Protein AF-A0A1E7GTB7-F1 (afdb_monomer)

Secondary structure (DSSP, 8-state):
------EEE--HHHHHHHHTT--HHHHHHHHHHHTTSSEEE--HHHHHHHHHHHHHHHHHHTTS--SS-HHHHHHT-HHHHTT--HHHHHHHHHHHSS---HHHHHHT--HHHHHHHHHHHHTT-S----S-GGGGGG------

pLDDT: mean 70.59, std 15.0, range [30.06, 92.88]

Structure (mmCIF, N/CA/C/O backbone):
data_AF-A0A1E7GTB7-F1
#
_entry.id   AF-A0A1E7GTB7-F1
#
loop_
_atom_site.group_PDB
_atom_site.id
_atom_site.type_symbol
_atom_site.label_atom_id
_atom_site.label_alt_id
_atom_site.label_comp_id
_atom_site.label_asym_id
_atom_site.label_entity_id
_atom_site.label_seq_id
_atom_site.pdbx_PDB_ins_code
_atom_site.Cartn_x
_atom_site.Cartn_y
_atom_site.Cartn_z
_atom_site.occupancy
_atom_site.B_iso_or_equiv
_atom_site.auth_seq_id
_atom_site.auth_comp_id
_atom_site.auth_asym_id
_atom_site.auth_atom_id
_atom_site.pdbx_PDB_model_num
ATOM 1 N N . MET A 1 1 ? -14.339 3.095 31.892 1.00 32.44 1 MET A N 1
ATOM 2 C CA . MET A 1 1 ? -14.920 4.023 30.900 1.00 32.44 1 MET A CA 1
ATOM 3 C C . MET A 1 1 ? -13.973 4.041 29.710 1.00 32.44 1 MET A C 1
ATOM 5 O O . MET A 1 1 ? -12.864 4.534 29.857 1.00 32.44 1 MET A O 1
ATOM 9 N N . VAL A 1 2 ? -14.324 3.374 28.610 1.00 37.78 2 VAL A N 1
ATOM 10 C CA . VAL A 1 2 ? -13.496 3.347 27.393 1.00 37.78 2 VAL A CA 1
ATOM 11 C C . VAL A 1 2 ? -13.868 4.589 26.589 1.00 37.78 2 VAL A C 1
ATOM 13 O O . VAL A 1 2 ? -15.037 4.755 26.254 1.00 37.78 2 VAL A O 1
ATOM 16 N N . ASP A 1 3 ? -12.910 5.485 26.358 1.00 46.16 3 ASP A N 1
ATOM 17 C CA . ASP A 1 3 ? -13.083 6.634 25.462 1.00 46.16 3 ASP A CA 1
ATOM 18 C C . ASP A 1 3 ? -13.492 6.101 24.074 1.00 46.16 3 ASP A C 1
ATOM 20 O O . ASP A 1 3 ? -12.777 5.238 23.541 1.00 46.16 3 ASP A O 1
ATOM 24 N N . PRO A 1 4 ? -14.646 6.507 23.504 1.00 48.66 4 PRO A N 1
ATOM 25 C CA . PRO A 1 4 ? -15.052 6.068 22.181 1.00 48.66 4 PRO A CA 1
ATOM 26 C C . PRO A 1 4 ? -14.115 6.725 21.173 1.00 48.66 4 PRO A C 1
ATOM 28 O O . PRO A 1 4 ? -14.371 7.802 20.637 1.00 48.66 4 PRO A O 1
ATOM 31 N N . THR A 1 5 ? -12.993 6.059 20.920 1.00 59.66 5 THR A N 1
ATOM 32 C CA . THR A 1 5 ? -12.039 6.433 19.887 1.00 59.66 5 THR A CA 1
ATOM 33 C C . THR A 1 5 ? -12.806 6.520 18.573 1.00 59.66 5 THR A C 1
ATOM 35 O O . THR A 1 5 ? -13.275 5.522 18.031 1.00 59.66 5 THR A O 1
ATOM 38 N N . CYS A 1 6 ? -13.001 7.752 18.104 1.00 60.22 6 CYS A N 1
ATOM 39 C CA . CYS A 1 6 ? -13.799 8.057 16.926 1.00 60.22 6 CYS A CA 1
ATOM 40 C C . CYS A 1 6 ? -13.314 7.218 15.732 1.00 60.22 6 CYS A C 1
ATOM 42 O O . CYS A 1 6 ? -12.115 7.173 15.441 1.00 60.22 6 CYS A O 1
ATOM 44 N N . LEU A 1 7 ? -14.248 6.531 15.075 1.00 58.78 7 LEU A N 1
ATOM 45 C CA . LEU A 1 7 ? -13.991 5.669 13.927 1.00 58.78 7 LEU A CA 1
ATOM 46 C C . LEU A 1 7 ? -14.056 6.501 12.642 1.00 58.78 7 LEU A C 1
ATOM 48 O O . LEU A 1 7 ? -15.064 7.155 12.382 1.00 58.78 7 LEU A O 1
ATOM 52 N N . CYS A 1 8 ? -13.009 6.462 11.822 1.00 61.12 8 CYS A N 1
ATOM 53 C CA . CYS A 1 8 ? -12.973 7.155 10.535 1.00 61.12 8 CYS A CA 1
ATOM 54 C C . CYS A 1 8 ? -12.678 6.170 9.411 1.00 61.12 8 CYS A C 1
ATOM 56 O O . CYS A 1 8 ? -11.684 5.446 9.456 1.00 61.12 8 CYS A O 1
ATOM 58 N N . VAL A 1 9 ? -13.519 6.181 8.382 1.00 61.34 9 VAL A N 1
ATOM 59 C CA . VAL A 1 9 ? -13.266 5.463 7.134 1.00 61.34 9 VAL A CA 1
ATOM 60 C C . VAL A 1 9 ? -12.499 6.393 6.202 1.00 61.34 9 VAL A C 1
ATOM 62 O O . VAL A 1 9 ? -12.940 7.513 5.949 1.00 61.34 9 VAL A O 1
ATOM 65 N N . ILE A 1 10 ? -11.341 5.955 5.716 1.00 69.62 10 ILE A N 1
ATOM 66 C CA . ILE A 1 10 ? -10.405 6.821 4.990 1.00 69.62 10 ILE A CA 1
ATOM 67 C C . ILE A 1 10 ? -10.288 6.360 3.536 1.00 69.62 10 ILE A C 1
ATOM 69 O O . ILE A 1 10 ? -10.037 5.186 3.276 1.00 69.62 10 ILE A O 1
ATOM 73 N N . ASP A 1 11 ? -10.450 7.297 2.600 1.00 74.06 11 ASP A N 1
ATOM 74 C CA . ASP A 1 11 ? -10.320 7.076 1.155 1.00 74.06 11 ASP A CA 1
ATOM 75 C C . ASP A 1 11 ? -8.851 6.979 0.685 1.00 74.06 11 ASP A C 1
ATOM 77 O O . ASP A 1 11 ? -7.926 7.515 1.304 1.00 74.06 11 ASP A O 1
ATOM 81 N N . THR A 1 12 ? -8.637 6.354 -0.475 1.00 72.81 12 THR A N 1
ATOM 82 C CA . THR A 1 12 ? -7.333 6.225 -1.138 1.00 72.81 12 THR A CA 1
ATOM 83 C C . THR A 1 12 ? -6.667 7.571 -1.400 1.00 72.81 12 THR A C 1
ATOM 85 O O . THR A 1 12 ? -5.452 7.681 -1.240 1.00 72.81 12 THR A O 1
ATOM 88 N N . ASN A 1 13 ? -7.410 8.601 -1.814 1.00 76.00 13 ASN A N 1
ATOM 89 C CA . ASN A 1 13 ? -6.781 9.874 -2.178 1.00 76.00 13 ASN A CA 1
ATOM 90 C C . ASN A 1 13 ? -6.207 10.596 -0.953 1.00 76.00 13 ASN A C 1
ATOM 92 O O . ASN A 1 13 ? -5.162 11.233 -1.055 1.00 76.00 13 ASN A O 1
ATOM 96 N N . VAL A 1 14 ? -6.824 10.426 0.221 1.00 78.25 14 VAL A N 1
ATOM 97 C CA . VAL A 1 14 ? -6.291 10.949 1.488 1.00 78.25 14 VAL A CA 1
ATOM 98 C C . VAL A 1 14 ? -4.940 10.305 1.808 1.00 78.25 14 VAL A C 1
ATOM 100 O O . VAL A 1 14 ? -4.003 11.004 2.191 1.00 78.25 14 VAL A O 1
ATOM 103 N N . LEU A 1 15 ? -4.810 8.992 1.588 1.00 77.31 15 LEU A N 1
ATOM 104 C CA . LEU A 1 15 ? -3.547 8.269 1.762 1.00 77.31 15 LEU A CA 1
ATOM 105 C C . LEU A 1 15 ? -2.468 8.753 0.791 1.00 77.31 15 LEU A C 1
ATOM 107 O O . LEU A 1 15 ? -1.349 9.034 1.214 1.00 77.31 15 LEU A O 1
ATOM 111 N N . LEU A 1 16 ? -2.813 8.917 -0.489 1.00 79.44 16 LEU A N 1
ATOM 112 C CA . LEU A 1 16 ? -1.880 9.410 -1.506 1.00 79.44 16 LEU A CA 1
ATOM 113 C C . LEU A 1 16 ? -1.391 10.827 -1.199 1.00 79.44 16 LEU A C 1
ATOM 115 O O . LEU A 1 16 ? -0.193 11.084 -1.270 1.00 79.44 16 LEU A O 1
ATOM 119 N N . TYR A 1 17 ? -2.290 11.733 -0.810 1.00 80.62 17 TYR A N 1
ATOM 120 C CA . TYR A 1 17 ? -1.908 13.103 -0.470 1.00 80.62 17 TYR A CA 1
ATOM 121 C C . TYR A 1 17 ? -1.056 13.188 0.793 1.00 80.62 17 TYR A C 1
ATOM 123 O O . TYR A 1 17 ? -0.164 14.034 0.863 1.00 80.62 17 TYR A O 1
ATOM 131 N N . ALA A 1 18 ? -1.306 12.331 1.785 1.00 82.81 18 ALA A N 1
ATOM 132 C CA . ALA A 1 18 ? -0.461 12.270 2.969 1.00 82.81 18 ALA A CA 1
ATOM 133 C C . ALA A 1 18 ? 0.952 11.770 2.627 1.00 82.81 18 ALA A C 1
ATOM 135 O O . ALA A 1 18 ? 1.932 12.396 3.038 1.00 82.81 18 ALA A O 1
ATOM 136 N N . GLU A 1 19 ? 1.042 10.693 1.843 1.00 77.12 19 GLU A N 1
ATOM 137 C CA . GLU A 1 19 ? 2.299 10.065 1.420 1.00 77.12 19 GLU A CA 1
ATOM 138 C C . GLU A 1 19 ? 3.145 10.987 0.530 1.00 77.12 19 GLU A C 1
ATOM 140 O O . GLU A 1 19 ? 4.359 11.067 0.689 1.00 77.12 19 GLU A O 1
ATOM 145 N N . GLN A 1 20 ? 2.509 11.728 -0.381 1.00 81.75 20 GLN A N 1
ATOM 146 C CA . GLN A 1 20 ? 3.183 12.671 -1.284 1.00 81.75 20 GLN A CA 1
ATOM 147 C C . GLN A 1 20 ? 3.491 14.026 -0.626 1.00 81.75 20 GLN A C 1
ATOM 149 O O . GLN A 1 20 ? 4.076 14.898 -1.262 1.00 81.75 20 GLN A O 1
ATOM 154 N N . GLY A 1 21 ? 3.064 14.241 0.622 1.00 83.69 21 GLY A N 1
ATOM 155 C CA . GLY A 1 21 ? 3.228 15.523 1.309 1.00 83.69 21 GLY A CA 1
ATOM 156 C C . GLY A 1 21 ? 2.362 16.661 0.760 1.00 83.69 21 GLY A C 1
ATOM 157 O O . GLY A 1 21 ? 2.594 17.816 1.098 1.00 83.69 21 GLY A O 1
ATOM 158 N N . LEU A 1 22 ? 1.343 16.349 -0.043 1.00 84.81 22 LEU A N 1
ATOM 159 C CA . LEU A 1 22 ? 0.470 17.336 -0.688 1.00 84.81 22 LEU A CA 1
ATOM 160 C C . LEU A 1 22 ? -0.650 17.855 0.226 1.00 84.81 22 LEU A C 1
ATOM 162 O O . LEU A 1 22 ? -1.306 18.838 -0.105 1.00 84.81 22 LEU A O 1
ATOM 166 N N . SER A 1 23 ? -0.894 17.215 1.377 1.00 88.31 23 SER A N 1
ATOM 167 C CA . SER A 1 23 ? -1.894 17.678 2.347 1.00 88.31 23 SER A CA 1
ATOM 168 C C . SER A 1 23 ? -1.435 17.520 3.794 1.00 88.31 23 SER A C 1
ATOM 170 O O . SER A 1 23 ? -1.405 16.419 4.352 1.00 88.31 23 SER A O 1
ATOM 172 N N . ALA A 1 24 ? -1.173 18.653 4.451 1.00 87.31 24 ALA A N 1
ATOM 173 C CA . ALA A 1 24 ? -0.846 18.701 5.876 1.00 87.31 24 ALA A CA 1
ATOM 174 C C . ALA A 1 24 ? -1.985 18.158 6.762 1.00 87.31 24 ALA A C 1
ATOM 176 O O . ALA A 1 24 ? -1.730 17.554 7.808 1.00 87.31 24 ALA A O 1
ATOM 177 N N . GLN A 1 25 ? -3.244 18.331 6.336 1.00 84.50 25 GLN A N 1
ATOM 178 C CA . GLN A 1 25 ? -4.413 17.792 7.036 1.00 84.50 25 GLN A CA 1
ATOM 179 C C . GLN A 1 25 ? -4.457 16.261 6.954 1.00 84.50 25 GLN A C 1
ATOM 181 O O . GLN A 1 25 ? -4.639 15.607 7.982 1.00 84.50 25 GLN A O 1
ATOM 186 N N . ALA A 1 26 ? -4.210 15.685 5.772 1.00 83.38 26 ALA A N 1
ATOM 187 C CA . ALA A 1 26 ? -4.158 14.235 5.587 1.00 83.38 26 ALA A CA 1
ATOM 188 C C . ALA A 1 26 ? -3.018 13.603 6.404 1.00 83.38 26 ALA A C 1
ATOM 190 O O . ALA A 1 26 ? -3.220 12.616 7.110 1.00 83.38 26 ALA A O 1
ATOM 191 N N . GLN A 1 27 ? -1.840 14.233 6.421 1.00 86.31 27 GLN A N 1
ATOM 192 C CA . GLN A 1 27 ? -0.731 13.795 7.272 1.00 86.31 27 GLN A CA 1
ATOM 193 C C . GLN A 1 27 ? -1.067 13.878 8.767 1.00 86.31 27 GLN A C 1
ATOM 195 O O . GLN A 1 27 ? -0.703 12.995 9.546 1.00 86.31 27 GLN A O 1
ATOM 200 N N . ARG A 1 28 ? -1.769 14.936 9.198 1.00 86.88 28 ARG A N 1
ATOM 201 C CA . ARG A 1 28 ? -2.214 15.083 10.591 1.00 86.88 28 ARG A CA 1
ATOM 202 C C . ARG A 1 28 ? -3.227 14.006 10.973 1.00 86.88 28 ARG A C 1
ATOM 204 O O . ARG A 1 28 ? -3.149 13.507 12.093 1.00 86.88 28 ARG A O 1
ATOM 211 N N . LEU A 1 29 ? -4.135 13.639 10.069 1.00 80.81 29 LEU A N 1
ATOM 212 C CA . LEU A 1 29 ? -5.078 12.538 10.267 1.00 80.81 29 LEU A CA 1
ATOM 213 C C . LEU A 1 29 ? -4.331 11.216 10.489 1.00 80.81 29 LEU A C 1
ATOM 215 O O . LEU A 1 29 ? -4.547 10.579 11.517 1.00 80.81 29 LEU A O 1
ATOM 219 N N . LEU A 1 30 ? -3.385 10.856 9.613 1.00 79.31 30 LEU A N 1
ATOM 220 C CA . LEU A 1 30 ? -2.618 9.609 9.757 1.00 79.31 30 LEU A CA 1
ATOM 221 C C . LEU A 1 30 ? -1.762 9.571 11.027 1.00 79.31 30 LEU A C 1
ATOM 223 O O . LEU A 1 30 ? -1.703 8.534 11.683 1.00 79.31 30 LEU A O 1
ATOM 227 N N . ARG A 1 31 ? -1.178 10.703 11.444 1.00 84.25 31 ARG A N 1
ATOM 228 C CA . ARG A 1 31 ? -0.480 10.807 12.742 1.00 84.25 31 ARG A CA 1
ATOM 229 C C . ARG A 1 31 ? -1.408 10.576 13.937 1.00 84.25 31 ARG A C 1
ATOM 231 O O . ARG A 1 31 ? -0.994 10.029 14.957 1.00 84.25 31 ARG A O 1
ATOM 238 N N . ARG A 1 32 ? -2.671 11.004 13.852 1.00 78.81 32 ARG A N 1
ATOM 239 C CA . ARG A 1 32 ? -3.665 10.729 14.904 1.00 78.81 32 ARG A CA 1
ATOM 240 C C . ARG A 1 32 ? -4.052 9.253 14.932 1.00 78.81 32 ARG A C 1
ATOM 242 O O . ARG A 1 32 ? -4.183 8.714 16.026 1.00 78.81 32 ARG A O 1
ATOM 249 N N . CYS A 1 33 ? -4.150 8.604 13.769 1.00 74.12 33 CYS A N 1
ATOM 250 C CA . CYS A 1 33 ? -4.331 7.153 13.685 1.00 74.12 33 CYS A CA 1
ATOM 251 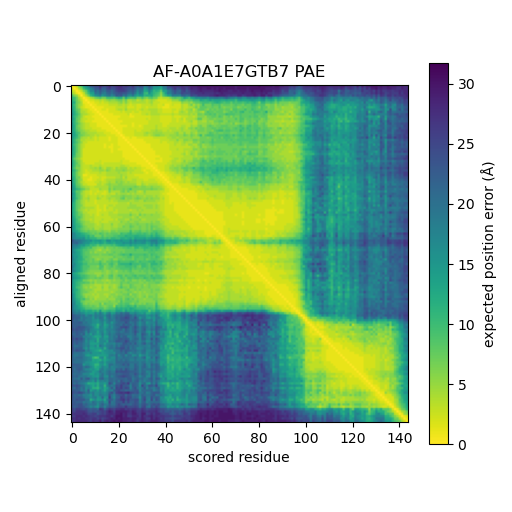C C . CYS A 1 33 ? -3.144 6.405 14.308 1.00 74.12 33 CYS A C 1
ATOM 253 O O . CYS A 1 33 ? -3.332 5.538 15.154 1.00 74.12 33 CYS A O 1
ATOM 255 N N . SER A 1 34 ? -1.910 6.787 13.960 1.00 72.38 34 SER A N 1
ATOM 256 C CA . SER A 1 34 ? -0.694 6.111 14.435 1.00 72.38 34 SER A CA 1
ATOM 257 C C . SER A 1 34 ? -0.445 6.263 15.938 1.00 72.38 34 SER A C 1
ATOM 259 O O . SER A 1 34 ? 0.288 5.474 16.519 1.00 72.38 34 SER A O 1
ATOM 261 N N . THR A 1 35 ? -1.022 7.291 16.566 1.00 76.62 35 THR A N 1
ATOM 262 C CA . THR A 1 35 ? -0.912 7.553 18.012 1.00 76.62 35 THR A CA 1
ATOM 263 C C . THR A 1 35 ? -2.112 7.034 18.808 1.00 76.62 35 THR A C 1
ATOM 265 O O . THR A 1 35 ? -2.217 7.320 19.997 1.00 76.62 35 THR A O 1
ATOM 268 N N . GLY A 1 36 ? -3.038 6.309 18.169 1.00 65.88 36 GLY A N 1
ATOM 269 C CA . GLY A 1 36 ? -4.225 5.746 18.821 1.00 65.88 36 GLY A CA 1
ATOM 270 C C . GLY A 1 36 ? -5.296 6.774 19.203 1.00 65.88 36 GLY A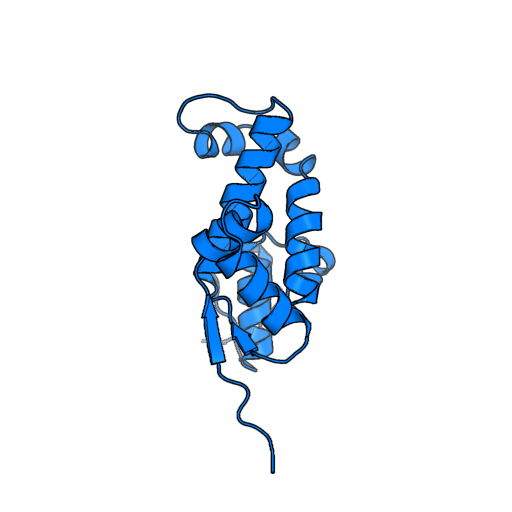 C 1
ATOM 271 O O . GLY A 1 36 ? -6.280 6.420 19.840 1.00 65.88 36 GLY A O 1
ATOM 272 N N . LYS A 1 37 ? -5.150 8.045 18.795 1.00 73.38 37 LYS A N 1
ATOM 273 C CA . LYS A 1 37 ? -6.135 9.116 19.056 1.00 73.38 37 LYS A CA 1
ATOM 274 C C . LYS A 1 37 ? -7.377 9.029 18.164 1.00 73.38 37 LYS A C 1
ATOM 276 O O . LYS A 1 37 ? -8.307 9.817 18.333 1.00 73.38 37 LYS A O 1
ATOM 281 N N . LEU A 1 38 ? -7.348 8.170 17.151 1.00 69.06 38 LEU A N 1
ATOM 282 C CA . LEU A 1 38 ? -8.419 7.939 16.189 1.00 69.06 38 LEU A CA 1
ATOM 283 C C . LEU A 1 38 ? -8.257 6.528 15.616 1.00 69.06 38 LEU A C 1
ATOM 285 O O . LEU A 1 38 ? -7.128 6.107 15.361 1.00 69.06 38 LEU A O 1
ATOM 289 N N . ILE A 1 39 ? -9.357 5.812 15.383 1.00 65.88 39 ILE A N 1
ATOM 290 C CA . ILE A 1 39 ?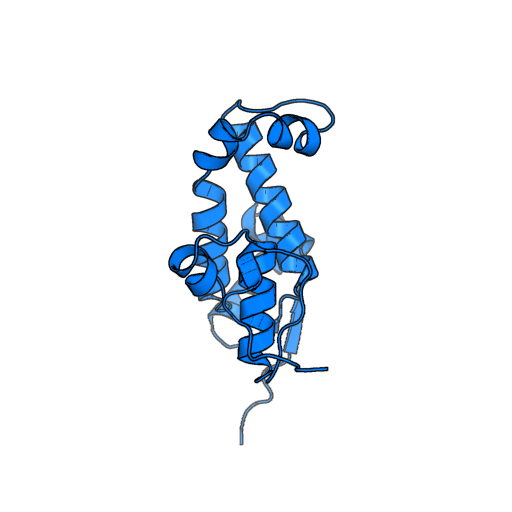 -9.311 4.510 14.706 1.00 65.88 39 ILE A CA 1
ATOM 291 C C . ILE A 1 39 ? -9.581 4.747 13.222 1.00 65.88 39 ILE A C 1
ATOM 293 O O . ILE A 1 39 ? -10.704 5.049 12.820 1.00 65.88 39 ILE A O 1
ATOM 297 N N . GLY A 1 40 ? -8.533 4.638 12.407 1.00 67.38 40 GLY A N 1
ATOM 298 C CA . GLY A 1 40 ? -8.645 4.684 10.952 1.00 67.38 40 GLY A CA 1
ATOM 299 C C . GLY A 1 40 ? -8.955 3.298 10.394 1.00 67.38 40 GLY A C 1
ATOM 300 O O . GLY A 1 40 ? -8.210 2.357 10.653 1.00 67.38 40 GLY A O 1
ATOM 301 N N . ILE A 1 41 ? -10.029 3.176 9.619 1.00 67.69 41 ILE A N 1
ATOM 302 C CA . ILE A 1 41 ? -10.352 1.976 8.847 1.00 67.69 41 ILE A CA 1
ATOM 303 C C . ILE A 1 41 ? -10.181 2.283 7.369 1.00 67.69 41 ILE A C 1
ATOM 305 O O . ILE A 1 41 ? -10.695 3.272 6.845 1.00 67.69 41 ILE A O 1
ATOM 309 N N . PHE A 1 42 ? -9.488 1.383 6.690 1.00 71.56 42 PHE A N 1
ATOM 310 C CA . PHE A 1 42 ? -9.327 1.409 5.248 1.00 71.56 42 PHE A CA 1
ATOM 311 C C . PHE A 1 42 ? -10.163 0.274 4.656 1.00 71.56 42 PHE A C 1
ATOM 313 O O . PHE A 1 42 ? -9.837 -0.898 4.879 1.00 71.56 42 PHE A O 1
ATOM 320 N N . PRO A 1 43 ? -11.251 0.591 3.935 1.00 68.69 43 PRO A N 1
ATOM 321 C CA . PRO A 1 43 ? -12.018 -0.402 3.205 1.00 68.69 43 PRO A CA 1
ATOM 322 C C . PRO A 1 43 ? -11.139 -1.165 2.221 1.00 68.69 43 PRO A C 1
ATOM 324 O O . PRO A 1 43 ? -10.124 -0.665 1.734 1.00 68.69 43 PRO A O 1
ATOM 327 N N . GLN A 1 44 ? -11.575 -2.366 1.861 1.00 67.81 44 GLN A N 1
ATOM 328 C CA . GLN A 1 44 ? -10.816 -3.219 0.957 1.00 67.81 44 GLN A CA 1
ATOM 329 C C . GLN A 1 44 ? -1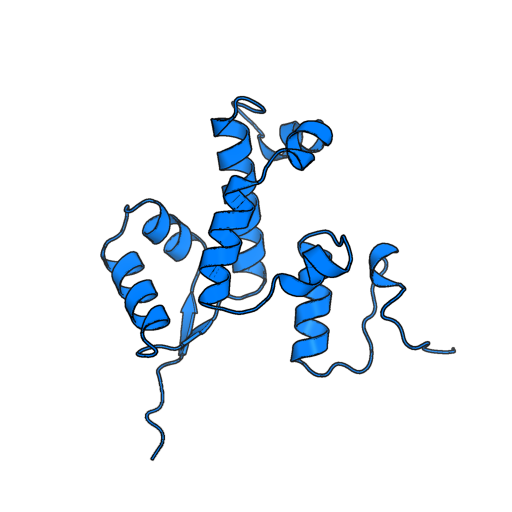0.493 -2.551 -0.386 1.00 67.81 44 GLN A C 1
ATOM 331 O O . GLN A 1 44 ? -9.363 -2.606 -0.873 1.00 67.81 44 GLN A O 1
ATOM 336 N N . SER A 1 45 ? -11.477 -1.859 -0.956 1.00 69.38 45 SER A N 1
ATOM 337 C CA . SER A 1 45 ? -11.329 -1.108 -2.203 1.00 69.38 45 SER A CA 1
ATOM 338 C C . SER A 1 45 ? -10.263 -0.012 -2.106 1.00 69.38 45 SER A C 1
ATOM 340 O O . SER A 1 45 ? -9.567 0.265 -3.084 1.00 69.38 45 SER A O 1
ATOM 342 N N . VAL A 1 46 ? -10.079 0.577 -0.920 1.00 75.19 46 VAL A N 1
ATOM 343 C CA . VAL A 1 46 ? -9.073 1.615 -0.682 1.00 75.19 46 VAL A CA 1
ATOM 344 C C . VAL A 1 46 ? -7.663 1.038 -0.737 1.00 75.19 46 VAL A C 1
ATOM 346 O O . VAL A 1 46 ? -6.794 1.624 -1.390 1.00 75.19 46 VAL A O 1
ATOM 349 N N . TRP A 1 47 ? -7.446 -0.128 -0.123 1.00 75.56 47 TRP A N 1
ATOM 350 C CA . TRP A 1 47 ? -6.169 -0.843 -0.190 1.00 75.56 47 TRP A CA 1
ATOM 351 C C . TRP A 1 47 ? -5.816 -1.275 -1.609 1.00 75.56 47 TRP A C 1
ATOM 353 O O . TRP A 1 47 ? -4.670 -1.106 -2.036 1.00 75.56 47 TRP A O 1
ATOM 363 N N . GLN A 1 48 ? -6.792 -1.800 -2.352 1.00 74.12 48 GLN A N 1
ATOM 364 C CA . GLN A 1 48 ? -6.607 -2.232 -3.738 1.00 74.12 48 GLN A CA 1
ATOM 365 C C . GLN A 1 48 ? -6.193 -1.063 -4.633 1.00 74.12 48 GLN A C 1
ATOM 367 O O . GLN A 1 48 ? -5.170 -1.134 -5.318 1.00 74.12 48 GLN A O 1
ATOM 372 N N . ASN A 1 49 ? -6.935 0.045 -4.563 1.00 78.38 49 ASN A N 1
ATOM 373 C CA . ASN A 1 49 ? -6.652 1.237 -5.354 1.00 78.38 49 ASN A CA 1
ATOM 374 C C . ASN A 1 49 ? -5.302 1.866 -4.999 1.00 78.38 49 ASN A C 1
ATOM 376 O O . ASN A 1 49 ? -4.560 2.270 -5.898 1.00 78.38 49 ASN A O 1
ATOM 380 N N . LEU A 1 50 ? -4.960 1.939 -3.709 1.00 83.31 50 LEU A N 1
ATOM 381 C CA . LEU A 1 50 ? -3.679 2.491 -3.275 1.00 83.31 50 LEU A CA 1
ATOM 382 C C . LEU A 1 50 ? -2.511 1.637 -3.768 1.00 83.31 50 LEU A C 1
ATOM 384 O O . LEU A 1 50 ? -1.585 2.157 -4.390 1.00 83.31 50 LEU A O 1
ATOM 388 N N . THR A 1 51 ? -2.576 0.326 -3.526 1.00 83.69 51 THR A N 1
ATOM 389 C CA . THR A 1 51 ? -1.515 -0.614 -3.910 1.00 83.69 51 THR A CA 1
ATOM 390 C C . THR A 1 51 ? -1.289 -0.588 -5.416 1.00 83.69 51 THR A C 1
ATOM 392 O O . THR A 1 51 ? -0.150 -0.494 -5.868 1.00 83.69 51 THR A O 1
ATOM 395 N N . HIS A 1 52 ? -2.370 -0.604 -6.201 1.00 84.38 52 HIS A N 1
ATOM 396 C CA . HIS A 1 52 ? -2.285 -0.549 -7.656 1.00 84.38 52 HIS A CA 1
ATOM 397 C C . HIS A 1 52 ? -1.625 0.750 -8.141 1.00 84.38 52 HIS A C 1
ATOM 399 O O . HIS A 1 52 ? -0.704 0.708 -8.956 1.00 84.38 52 HIS A O 1
ATOM 405 N N . LYS A 1 53 ? -2.023 1.909 -7.598 1.00 86.38 53 LYS A N 1
ATOM 406 C CA . LYS A 1 53 ? -1.432 3.207 -7.967 1.00 86.38 53 LYS A CA 1
ATOM 407 C C . LYS A 1 53 ? 0.051 3.302 -7.595 1.00 86.38 53 LYS A C 1
ATOM 409 O O . LYS A 1 53 ? 0.835 3.799 -8.401 1.00 86.38 53 LYS A O 1
ATOM 414 N N . LEU A 1 54 ? 0.448 2.807 -6.421 1.00 87.25 54 LEU A N 1
ATOM 415 C CA . LEU A 1 54 ? 1.854 2.805 -6.000 1.00 87.25 54 LEU A CA 1
ATOM 416 C C . LEU A 1 54 ? 2.711 1.853 -6.847 1.00 87.25 54 LEU A C 1
ATOM 418 O O . LEU A 1 54 ? 3.822 2.217 -7.219 1.00 87.25 54 LEU A O 1
ATOM 422 N N . MET A 1 55 ? 2.184 0.682 -7.217 1.00 88.50 55 MET A N 1
ATOM 423 C CA . MET A 1 55 ? 2.854 -0.253 -8.129 1.00 88.50 55 MET A CA 1
ATOM 424 C C . MET A 1 55 ? 3.123 0.389 -9.496 1.00 88.50 55 MET A C 1
ATOM 426 O O . MET A 1 55 ? 4.233 0.292 -10.020 1.00 88.50 55 MET A O 1
ATOM 430 N N . LEU A 1 56 ? 2.126 1.070 -10.072 1.00 90.06 56 LEU A N 1
ATOM 431 C CA . LEU A 1 56 ? 2.299 1.780 -11.342 1.00 90.06 56 LEU A CA 1
ATOM 432 C C . LEU A 1 56 ? 3.306 2.925 -11.213 1.00 90.06 56 LEU A C 1
ATOM 434 O O . LEU A 1 56 ? 4.145 3.091 -12.094 1.00 90.06 56 LEU A O 1
ATOM 438 N N . ALA A 1 57 ? 3.252 3.683 -10.115 1.00 89.44 57 ALA A N 1
ATOM 439 C CA . ALA A 1 57 ? 4.196 4.765 -9.857 1.00 89.44 57 ALA A CA 1
ATOM 440 C C . ALA A 1 57 ? 5.641 4.251 -9.764 1.00 89.44 57 ALA A C 1
ATOM 442 O O . ALA A 1 57 ? 6.531 4.828 -10.385 1.00 89.44 57 ALA A O 1
ATOM 443 N N . GLU A 1 58 ? 5.877 3.138 -9.063 1.00 91.94 58 GLU A N 1
ATOM 444 C CA . GLU A 1 58 ? 7.201 2.511 -9.002 1.00 91.94 58 GLU A CA 1
ATOM 445 C C . GLU A 1 58 ? 7.662 2.026 -10.381 1.00 91.94 58 GLU A C 1
ATOM 447 O O . GLU A 1 58 ? 8.795 2.284 -10.782 1.00 91.94 58 GLU A O 1
ATOM 452 N N . ALA A 1 59 ? 6.787 1.366 -11.142 1.00 90.81 59 ALA A N 1
ATOM 453 C CA . ALA A 1 59 ? 7.130 0.888 -12.477 1.00 90.81 59 ALA A CA 1
ATOM 454 C C . ALA A 1 59 ? 7.485 2.035 -13.441 1.00 90.81 59 ALA A C 1
ATOM 456 O O . ALA A 1 59 ? 8.395 1.882 -14.259 1.00 90.81 59 ALA A O 1
ATOM 457 N N . VAL A 1 60 ? 6.803 3.182 -13.334 1.00 92.88 60 VAL A N 1
ATOM 458 C CA . VAL A 1 60 ? 7.146 4.407 -14.075 1.00 92.88 60 VAL A CA 1
ATOM 459 C C . VAL A 1 60 ? 8.492 4.961 -13.611 1.00 92.88 60 VAL A C 1
ATOM 461 O O . VAL A 1 60 ? 9.356 5.235 -14.440 1.00 92.88 60 VAL A O 1
ATOM 464 N N . MET A 1 61 ? 8.701 5.078 -12.299 1.00 92.25 61 MET A N 1
ATOM 465 C CA . MET A 1 61 ? 9.945 5.584 -11.708 1.00 92.25 61 MET A CA 1
ATOM 466 C C . MET A 1 61 ? 11.168 4.752 -12.123 1.00 92.25 61 MET A C 1
ATOM 468 O O . MET A 1 61 ? 12.224 5.306 -12.406 1.00 92.25 61 MET A O 1
ATOM 472 N N . LEU A 1 62 ? 11.019 3.429 -12.213 1.00 91.31 62 LEU A N 1
ATOM 473 C CA . LEU A 1 62 ? 12.068 2.508 -12.664 1.00 91.31 62 LEU A CA 1
ATOM 474 C C . LEU A 1 62 ? 12.195 2.425 -14.199 1.00 91.31 62 LEU A C 1
ATOM 476 O O . LEU A 1 62 ? 12.907 1.556 -14.708 1.00 91.31 62 LEU A O 1
ATOM 480 N N . GLY A 1 63 ? 11.469 3.262 -14.948 1.00 92.25 63 GLY A N 1
ATOM 481 C CA . GLY A 1 63 ? 11.502 3.299 -16.413 1.00 92.25 63 GLY A CA 1
ATOM 482 C C . GLY A 1 63 ? 10.964 2.033 -17.090 1.00 92.25 63 GLY A C 1
ATOM 483 O O . GLY A 1 63 ? 11.266 1.773 -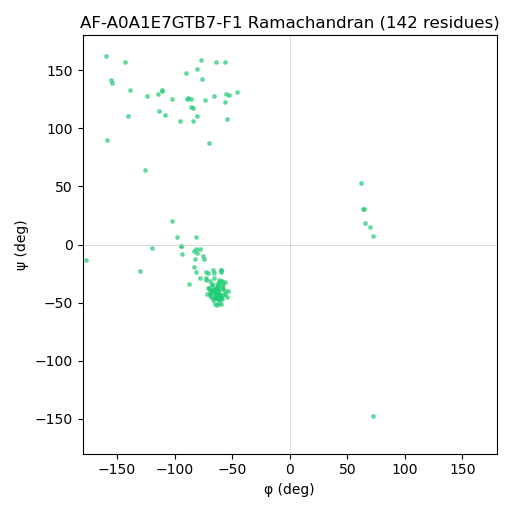18.253 1.00 92.25 63 GLY A O 1
ATOM 484 N N . ARG A 1 64 ? 10.187 1.201 -16.383 1.00 89.38 64 ARG A N 1
ATOM 485 C CA . ARG A 1 64 ? 9.648 -0.062 -16.921 1.00 89.38 64 ARG A CA 1
ATOM 486 C C . ARG A 1 64 ? 8.442 0.161 -17.830 1.00 89.38 64 ARG A C 1
ATOM 488 O O . ARG A 1 64 ? 8.213 -0.642 -18.738 1.00 89.38 64 ARG A O 1
ATOM 495 N N . ILE A 1 65 ? 7.687 1.227 -17.588 1.00 92.19 65 ILE A N 1
ATOM 496 C CA . ILE A 1 65 ? 6.500 1.655 -18.341 1.00 92.19 65 ILE A CA 1
ATOM 497 C C . ILE A 1 65 ? 6.480 3.187 -18.423 1.00 92.19 65 ILE A C 1
ATOM 499 O O . ILE A 1 65 ? 7.074 3.855 -17.579 1.00 92.19 65 ILE A O 1
ATOM 503 N N . SER A 1 66 ? 5.793 3.759 -19.411 1.00 90.94 66 SER A N 1
ATOM 504 C CA . SER A 1 66 ? 5.647 5.216 -19.547 1.00 90.94 66 SER A CA 1
ATOM 505 C C . SER A 1 66 ? 4.443 5.584 -20.422 1.00 90.94 66 SER A C 1
ATOM 507 O O . SER A 1 66 ? 3.930 4.761 -21.173 1.00 90.94 66 SER A O 1
ATOM 509 N N . GLY A 1 67 ? 3.966 6.829 -20.349 1.00 85.69 67 GLY A N 1
ATOM 510 C CA . GLY A 1 67 ? 2.910 7.317 -21.245 1.00 85.69 67 GLY A CA 1
ATOM 511 C C . GLY A 1 67 ? 1.508 6.754 -20.959 1.00 85.69 67 GLY A C 1
ATOM 512 O O . GLY A 1 67 ? 1.128 6.538 -19.808 1.00 85.69 67 GLY A O 1
ATOM 513 N N . ARG A 1 68 ? 0.691 6.589 -22.011 1.00 83.81 68 ARG A N 1
ATOM 514 C CA . ARG A 1 68 ? -0.730 6.207 -21.891 1.00 83.81 68 ARG A CA 1
ATOM 515 C C . ARG A 1 68 ? -0.903 4.716 -21.576 1.00 83.81 68 ARG A C 1
ATOM 517 O O . ARG A 1 68 ? -0.208 3.871 -22.128 1.00 83.81 68 ARG A O 1
ATOM 524 N N . TYR A 1 69 ? -1.896 4.406 -20.740 1.00 86.38 69 TYR A N 1
ATOM 525 C CA . TYR A 1 69 ? -2.279 3.043 -20.327 1.00 86.38 69 TYR A CA 1
ATOM 526 C C . TYR A 1 69 ? -1.194 2.256 -19.558 1.00 86.38 69 TYR A C 1
ATOM 528 O O . TYR A 1 69 ? -0.888 1.114 -19.907 1.00 86.38 69 TYR A O 1
ATOM 536 N N . PRO A 1 70 ? -0.630 2.819 -18.473 1.00 84.81 70 PRO A N 1
ATOM 537 C CA . PRO A 1 70 ? 0.464 2.196 -17.722 1.00 84.81 70 PRO A CA 1
ATOM 538 C C . PRO A 1 70 ? 0.112 0.806 -17.167 1.00 84.81 70 PRO A C 1
ATOM 540 O O . PRO A 1 70 ? 0.956 -0.085 -17.174 1.00 84.81 70 PRO A O 1
ATOM 543 N N . ALA A 1 71 ? -1.140 0.586 -16.751 1.00 82.25 71 ALA A N 1
ATOM 544 C CA . ALA A 1 71 ? -1.589 -0.718 -16.261 1.00 82.25 71 ALA A CA 1
ATOM 545 C C . ALA A 1 71 ? -1.489 -1.811 -17.333 1.00 82.25 71 ALA A C 1
ATOM 547 O O . ALA A 1 71 ? -0.910 -2.862 -17.076 1.00 82.25 71 ALA A O 1
ATOM 548 N N . VAL A 1 72 ? -1.966 -1.531 -18.550 1.00 85.94 72 VAL A N 1
ATOM 549 C CA . VAL A 1 72 ? -1.920 -2.476 -19.677 1.00 85.94 72 VAL A CA 1
ATOM 550 C C . VAL A 1 72 ? -0.475 -2.825 -20.031 1.00 85.94 72 VAL A C 1
ATOM 552 O O . VAL A 1 72 ? -0.141 -3.996 -20.205 1.00 85.94 72 VAL A O 1
ATOM 555 N N . GLN A 1 73 ? 0.403 -1.820 -20.079 1.00 86.94 73 GLN A N 1
ATOM 556 C CA . GLN A 1 73 ? 1.824 -2.031 -20.358 1.00 86.94 73 GLN A CA 1
ATOM 557 C C . GLN A 1 73 ? 2.505 -2.893 -19.293 1.00 86.94 73 GLN A C 1
ATOM 559 O O . GLN A 1 73 ? 3.354 -3.722 -19.618 1.00 86.94 73 GLN A O 1
ATOM 564 N N . LEU A 1 74 ? 2.157 -2.692 -18.019 1.00 84.25 74 LEU A N 1
ATOM 565 C CA . LEU A 1 74 ? 2.773 -3.425 -16.920 1.00 84.25 74 LEU A CA 1
ATOM 566 C C . LEU A 1 74 ? 2.326 -4.891 -16.897 1.00 84.25 74 LEU A C 1
ATOM 568 O O . LEU A 1 74 ? 3.152 -5.770 -16.655 1.00 84.25 74 LEU A O 1
ATOM 572 N N . THR A 1 75 ? 1.060 -5.170 -17.222 1.00 78.94 75 THR A N 1
ATOM 573 C CA . THR A 1 75 ? 0.533 -6.542 -17.333 1.00 78.94 75 THR A CA 1
ATOM 574 C C . THR A 1 75 ? 1.284 -7.368 -18.380 1.00 78.94 75 THR A C 1
ATOM 576 O O . THR A 1 75 ? 1.471 -8.567 -18.197 1.00 78.94 75 THR A O 1
ATOM 579 N N . GLN A 1 76 ? 1.786 -6.733 -19.441 1.00 86.56 76 GLN A N 1
ATOM 580 C CA . GLN A 1 76 ? 2.586 -7.392 -20.480 1.00 86.56 76 GLN A CA 1
ATOM 581 C C . GLN A 1 76 ? 4.050 -7.644 -20.066 1.00 86.56 76 GLN A C 1
ATOM 583 O O . GLN A 1 76 ? 4.805 -8.250 -20.823 1.00 86.56 76 GLN A O 1
ATOM 588 N N . LYS A 1 77 ? 4.478 -7.190 -18.878 1.00 85.44 77 LYS A N 1
ATOM 589 C CA . LYS A 1 77 ? 5.869 -7.272 -18.394 1.00 85.44 77 LYS A CA 1
ATOM 590 C C . LYS A 1 77 ? 5.955 -7.952 -17.017 1.00 85.44 77 LYS A C 1
ATOM 592 O O . LYS A 1 77 ? 6.396 -7.322 -16.051 1.00 85.44 77 LYS A O 1
ATOM 597 N N . PRO A 1 78 ? 5.596 -9.243 -16.895 1.00 78.31 78 PRO A N 1
ATOM 598 C CA . PRO A 1 78 ? 5.566 -9.944 -15.608 1.00 78.31 78 PRO A CA 1
ATOM 599 C C . PRO A 1 78 ? 6.925 -9.950 -14.889 1.00 78.31 78 PRO A C 1
ATOM 601 O O . PRO A 1 78 ? 6.977 -9.821 -13.668 1.00 78.31 78 PRO A O 1
ATOM 604 N N . ASP A 1 79 ? 8.040 -10.015 -15.620 1.00 83.50 79 ASP A N 1
ATOM 605 C CA . ASP A 1 79 ? 9.375 -9.971 -15.008 1.00 83.50 79 ASP A CA 1
ATOM 606 C C . ASP A 1 79 ? 9.765 -8.586 -14.481 1.00 83.50 79 ASP A C 1
ATOM 608 O O . ASP A 1 79 ? 10.594 -8.486 -13.576 1.00 83.50 79 ASP A O 1
ATOM 612 N N . ALA A 1 80 ? 9.162 -7.514 -15.006 1.00 84.31 80 ALA A N 1
ATOM 613 C CA . ALA A 1 80 ? 9.293 -6.189 -14.412 1.00 84.31 80 ALA A CA 1
ATOM 614 C C . ALA A 1 80 ? 8.499 -6.114 -13.103 1.00 84.31 80 ALA A C 1
ATOM 616 O O . ALA A 1 80 ? 9.034 -5.627 -12.114 1.00 84.31 80 ALA A O 1
ATOM 617 N N . VAL A 1 81 ? 7.277 -6.663 -13.076 1.00 80.19 81 VAL A N 1
ATOM 618 C CA . VAL A 1 81 ? 6.423 -6.710 -11.875 1.00 80.19 81 VAL A CA 1
ATOM 619 C C . VAL A 1 81 ? 7.112 -7.434 -10.720 1.00 80.19 81 VAL A C 1
ATOM 621 O O . VAL A 1 81 ? 7.106 -6.931 -9.601 1.00 80.19 81 VAL A O 1
ATOM 624 N N . LYS A 1 82 ? 7.771 -8.570 -10.984 1.00 79.69 82 LYS A N 1
ATOM 625 C CA . LYS A 1 82 ? 8.518 -9.334 -9.963 1.00 79.69 82 LYS A CA 1
ATOM 626 C C . LYS A 1 82 ? 9.653 -8.542 -9.302 1.00 79.69 82 LYS A C 1
ATOM 628 O O . LYS A 1 82 ? 10.092 -8.914 -8.221 1.00 79.69 82 LYS A O 1
ATOM 633 N N . LYS A 1 83 ? 10.151 -7.492 -9.961 1.00 85.88 83 LYS A N 1
ATOM 634 C CA . LYS A 1 83 ? 11.252 -6.645 -9.477 1.00 85.88 83 LYS A CA 1
ATOM 635 C C . LYS A 1 83 ? 10.766 -5.394 -8.740 1.00 85.88 83 LYS A C 1
ATOM 637 O O . LYS A 1 83 ? 11.604 -4.613 -8.307 1.00 85.88 83 LYS A O 1
ATOM 642 N N . LEU A 1 84 ? 9.451 -5.188 -8.635 1.00 85.19 84 LEU A N 1
ATOM 643 C CA . LEU A 1 84 ? 8.866 -4.062 -7.911 1.00 85.19 84 LEU A CA 1
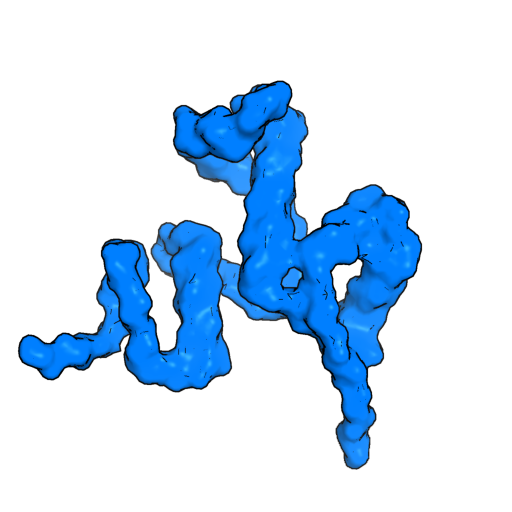ATOM 644 C C . LEU A 1 84 ? 8.771 -4.405 -6.420 1.00 85.19 84 LEU A C 1
ATOM 646 O O . LEU A 1 84 ? 8.059 -5.339 -6.045 1.00 85.19 84 LEU A O 1
ATOM 650 N N . THR A 1 85 ? 9.468 -3.651 -5.578 1.00 87.50 85 THR A N 1
ATOM 651 C CA . THR A 1 85 ? 9.557 -3.892 -4.127 1.00 87.50 85 THR A CA 1
ATOM 652 C C . THR A 1 85 ? 9.264 -2.643 -3.299 1.00 87.50 85 THR A C 1
ATOM 654 O O . THR A 1 85 ? 8.819 -2.753 -2.158 1.00 87.50 85 THR A O 1
ATOM 657 N N . ILE A 1 86 ? 9.428 -1.446 -3.861 1.00 87.38 86 ILE A N 1
ATOM 658 C CA . ILE A 1 86 ? 9.315 -0.179 -3.126 1.00 87.38 86 ILE A CA 1
ATOM 659 C C . ILE A 1 86 ? 7.863 0.078 -2.701 1.00 87.38 86 ILE A C 1
ATOM 661 O O . ILE A 1 86 ? 7.602 0.487 -1.566 1.00 87.38 86 ILE A O 1
ATOM 665 N N . TYR A 1 87 ? 6.885 -0.201 -3.569 1.00 84.88 87 TYR A N 1
ATOM 666 C CA . TYR A 1 87 ? 5.468 -0.075 -3.225 1.00 84.88 87 TYR A CA 1
ATOM 667 C C . TYR A 1 87 ? 5.086 -1.039 -2.096 1.00 84.88 87 TYR A C 1
ATOM 669 O O . TYR A 1 87 ? 4.254 -0.692 -1.260 1.00 84.88 87 TYR A O 1
ATOM 677 N N . GLN A 1 88 ? 5.708 -2.223 -2.041 1.00 78.94 88 GLN A N 1
ATOM 678 C CA . GLN A 1 88 ? 5.446 -3.227 -1.007 1.00 78.94 88 GLN A CA 1
ATOM 679 C C . GLN A 1 88 ? 5.932 -2.746 0.358 1.00 78.94 88 GLN A C 1
ATOM 681 O O . GLN A 1 88 ? 5.208 -2.877 1.341 1.00 78.94 88 GLN A O 1
ATOM 686 N N . GLU A 1 89 ? 7.116 -2.135 0.424 1.00 82.56 89 GLU A N 1
ATOM 687 C CA . GLU A 1 89 ? 7.658 -1.556 1.659 1.00 82.56 89 GLU A CA 1
ATOM 688 C C . GLU A 1 89 ? 6.768 -0.429 2.195 1.00 82.56 89 GLU A C 1
ATOM 690 O O . GLU A 1 89 ? 6.438 -0.404 3.384 1.00 82.56 89 GLU A O 1
ATOM 695 N N . LYS A 1 90 ? 6.305 0.464 1.311 1.00 78.69 90 LYS A N 1
ATOM 696 C CA . LYS A 1 90 ? 5.375 1.549 1.669 1.00 78.69 90 LYS A CA 1
ATOM 697 C C . LYS A 1 90 ? 4.049 1.012 2.193 1.00 78.69 90 LYS A C 1
ATOM 699 O O . LYS A 1 90 ? 3.544 1.453 3.224 1.00 78.69 90 LYS A O 1
ATOM 704 N N . ILE A 1 91 ? 3.503 0.018 1.508 1.00 78.38 91 ILE A N 1
ATOM 705 C CA . ILE A 1 91 ? 2.263 -0.635 1.900 1.00 78.38 91 ILE A CA 1
ATOM 706 C C . ILE A 1 91 ? 2.427 -1.391 3.234 1.00 78.38 91 ILE A C 1
ATOM 708 O O . ILE A 1 91 ? 1.554 -1.299 4.095 1.00 78.38 91 ILE A O 1
ATOM 712 N N . ALA A 1 92 ? 3.558 -2.060 3.466 1.00 74.75 92 ALA A N 1
ATOM 713 C CA . ALA A 1 92 ? 3.861 -2.716 4.736 1.00 74.75 92 ALA A CA 1
ATOM 714 C C . ALA A 1 92 ? 3.986 -1.709 5.894 1.00 74.75 92 ALA A C 1
ATOM 716 O O . ALA A 1 92 ? 3.522 -1.983 7.001 1.00 74.75 92 ALA A O 1
ATOM 717 N N . ALA A 1 93 ? 4.555 -0.524 5.655 1.00 73.62 93 ALA A N 1
ATOM 718 C CA . ALA A 1 93 ? 4.587 0.556 6.642 1.00 73.62 93 ALA A CA 1
ATOM 719 C C . ALA A 1 93 ? 3.174 1.065 6.979 1.00 73.62 93 ALA A C 1
ATOM 721 O O . ALA A 1 93 ? 2.842 1.213 8.156 1.00 73.62 93 ALA A O 1
ATOM 722 N N . LEU A 1 94 ? 2.311 1.238 5.972 1.00 69.75 94 LEU A N 1
ATOM 723 C CA . LEU A 1 94 ? 0.899 1.589 6.172 1.00 69.75 94 LEU A CA 1
ATOM 724 C C . LEU A 1 94 ? 0.113 0.478 6.874 1.00 69.75 94 LEU A C 1
ATOM 726 O O . LEU A 1 94 ? -0.828 0.748 7.609 1.00 69.75 94 LEU A O 1
ATOM 730 N N . GLN A 1 95 ? 0.506 -0.777 6.706 1.00 65.06 95 GLN A N 1
ATOM 731 C CA . GLN A 1 95 ? -0.110 -1.884 7.421 1.00 65.06 95 GLN A CA 1
ATOM 732 C C . GLN A 1 95 ? 0.388 -2.107 8.837 1.00 65.06 95 GLN A C 1
ATOM 734 O O . GLN A 1 95 ? -0.344 -2.65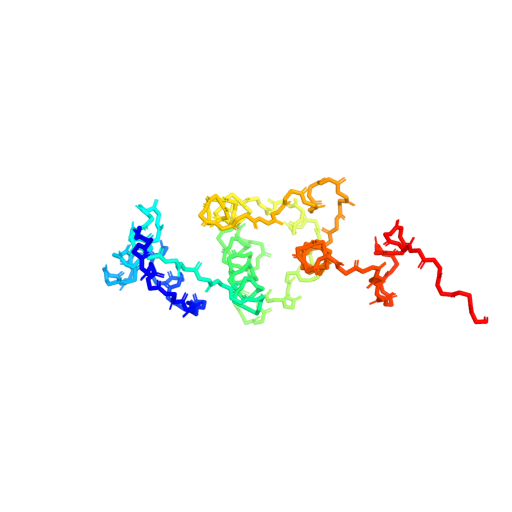0 9.656 1.00 65.06 95 GLN A O 1
ATOM 739 N N . LYS A 1 96 ? 1.593 -1.663 9.186 1.00 60.78 96 LYS A N 1
ATOM 740 C CA . LYS A 1 96 ? 1.944 -1.537 10.607 1.00 60.78 96 LYS A CA 1
ATOM 741 C C . LYS A 1 96 ? 0.989 -0.577 11.321 1.00 60.78 96 LYS A C 1
ATOM 743 O O . LYS A 1 96 ? 0.805 -0.693 12.526 1.00 60.78 96 LYS A O 1
ATOM 748 N N . LEU A 1 97 ? 0.335 0.313 10.570 1.00 55.88 97 LEU A N 1
ATOM 749 C CA . LEU A 1 97 ? -0.780 1.121 11.059 1.00 55.88 97 LEU A CA 1
ATOM 750 C C . LEU A 1 97 ? -2.129 0.372 11.016 1.00 55.88 97 LEU A C 1
ATOM 752 O O . LEU A 1 97 ? -3.042 0.777 11.727 1.00 55.88 97 LEU A O 1
ATOM 756 N N . CYS A 1 98 ? -2.268 -0.701 10.222 1.00 52.84 98 CYS A N 1
ATOM 757 C CA . CYS A 1 98 ? -3.485 -1.500 9.989 1.00 52.84 98 CYS A CA 1
ATOM 758 C C . CYS A 1 98 ? -3.154 -2.928 9.455 1.00 52.84 98 CYS A C 1
ATOM 760 O O . CYS A 1 98 ? -3.035 -3.130 8.249 1.00 52.84 98 CYS A O 1
ATOM 762 N N . LEU A 1 99 ? -2.968 -3.917 10.340 1.00 47.28 99 LEU A N 1
ATOM 763 C CA . LEU A 1 99 ? -2.492 -5.297 10.064 1.00 47.28 99 LEU A CA 1
ATOM 764 C C . LEU A 1 99 ? -3.157 -6.014 8.850 1.00 47.28 99 LEU A C 1
ATOM 766 O O . LEU A 1 99 ? -4.388 -6.093 8.820 1.00 47.28 99 LEU A O 1
ATOM 770 N N . GLY A 1 100 ? -2.377 -6.624 7.919 1.00 45.09 100 GLY A N 1
ATOM 771 C CA . GLY A 1 100 ? -2.944 -7.501 6.859 1.00 45.09 100 GLY A CA 1
ATOM 772 C C . GLY A 1 100 ? -2.076 -8.274 5.810 1.00 45.09 100 GLY A C 1
ATOM 773 O O . GLY A 1 100 ? -2.644 -9.142 5.156 1.00 45.09 100 GLY A O 1
ATOM 774 N N . PHE A 1 101 ? -0.766 -8.051 5.576 1.00 51.31 101 PHE A N 1
ATOM 775 C CA . PHE A 1 101 ? 0.002 -8.676 4.449 1.00 51.31 101 PHE A CA 1
ATOM 776 C C . PHE A 1 101 ? 0.769 -9.964 4.796 1.00 51.31 101 PHE A C 1
ATOM 778 O O . PHE A 1 101 ? 1.363 -10.572 3.903 1.00 51.31 101 PHE A O 1
ATOM 785 N N . GLU A 1 102 ? 0.746 -10.446 6.041 1.00 54.06 102 GLU A N 1
ATOM 786 C CA . GLU A 1 102 ? 1.463 -11.682 6.416 1.00 54.06 102 GLU A CA 1
ATOM 787 C C . GLU A 1 102 ? 1.057 -12.900 5.565 1.00 54.06 102 GLU A C 1
ATOM 789 O O . GLU A 1 102 ? 1.890 -13.746 5.237 1.00 54.06 102 GLU A O 1
ATOM 794 N N . LEU A 1 103 ? -0.203 -12.960 5.127 1.00 51.78 103 LEU A N 1
ATOM 795 C CA . LEU A 1 103 ? -0.746 -14.073 4.343 1.00 51.78 103 LEU A CA 1
ATOM 796 C C . LEU A 1 103 ? -0.230 -14.100 2.899 1.00 51.78 103 LEU A C 1
ATOM 798 O O . LEU A 1 103 ? -0.051 -15.180 2.337 1.00 51.78 103 LEU A O 1
ATOM 802 N N . GLN A 1 104 ? 0.076 -12.937 2.316 1.00 50.34 104 GLN A N 1
ATOM 803 C CA . GLN A 1 104 ? 0.637 -12.856 0.967 1.00 50.34 104 GLN A CA 1
ATOM 804 C C . GLN A 1 104 ? 1.997 -13.537 0.907 1.00 50.34 104 GLN A C 1
ATOM 806 O O . GLN A 1 104 ? 2.232 -14.417 0.079 1.00 50.34 104 GLN A O 1
ATOM 811 N N . ARG A 1 105 ? 2.886 -13.143 1.823 1.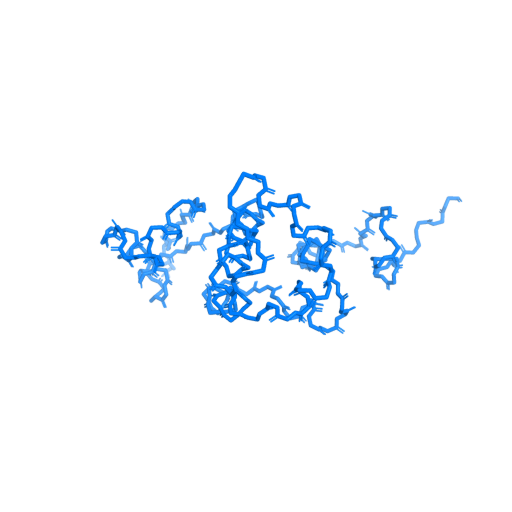00 50.31 105 ARG A N 1
ATOM 812 C CA . ARG A 1 105 ? 4.252 -13.661 1.883 1.00 50.31 105 ARG A CA 1
ATOM 813 C C . ARG A 1 105 ? 4.270 -15.141 2.253 1.00 50.31 105 ARG A C 1
ATOM 815 O O . ARG A 1 105 ? 5.058 -15.894 1.696 1.00 50.31 105 ARG A O 1
ATOM 822 N N . LYS A 1 106 ? 3.382 -15.551 3.163 1.00 55.28 106 LYS A N 1
ATOM 823 C CA . LYS A 1 106 ? 3.278 -16.934 3.640 1.00 55.28 106 LYS A CA 1
ATOM 824 C C . LYS A 1 106 ? 2.798 -17.906 2.560 1.00 55.28 106 LYS A C 1
ATOM 826 O O . LYS A 1 106 ? 3.225 -19.056 2.559 1.00 55.28 106 LYS A O 1
ATOM 831 N N . TYR A 1 107 ? 1.929 -17.464 1.651 1.00 58.22 107 TYR A N 1
ATOM 832 C CA . TYR A 1 107 ? 1.265 -18.364 0.704 1.00 58.22 107 TYR A CA 1
ATOM 833 C C . TYR A 1 107 ? 1.543 -18.061 -0.774 1.00 58.22 107 TYR A C 1
ATOM 835 O O . TYR A 1 107 ? 1.097 -18.826 -1.630 1.00 58.22 107 TYR A O 1
ATOM 843 N N . GLY A 1 108 ? 2.287 -17.000 -1.098 1.00 56.47 108 GLY A N 1
ATOM 844 C CA . GLY A 1 108 ? 2.595 -16.624 -2.484 1.00 56.47 108 GLY A CA 1
ATOM 845 C C . GLY A 1 108 ? 1.351 -16.219 -3.277 1.00 56.47 108 GLY A C 1
ATOM 846 O O . GLY A 1 108 ? 1.258 -16.482 -4.471 1.00 56.47 108 GLY A O 1
ATOM 847 N N . LEU A 1 109 ? 0.364 -15.653 -2.586 1.00 62.31 109 LEU A N 1
ATOM 848 C CA . LEU A 1 109 ? -0.916 -15.259 -3.160 1.00 62.31 109 LEU A CA 1
ATOM 849 C C . LEU A 1 109 ? -0.797 -13.905 -3.871 1.00 62.31 109 LEU A C 1
ATOM 851 O O . LEU A 1 109 ? -0.001 -13.047 -3.476 1.00 62.31 109 LEU A O 1
ATOM 855 N N . MET A 1 110 ? -1.618 -13.664 -4.895 1.00 55.84 110 MET A N 1
ATOM 856 C CA . MET A 1 110 ? -1.749 -12.302 -5.408 1.00 55.84 110 MET A CA 1
ATOM 857 C C . MET A 1 110 ? -2.345 -11.413 -4.311 1.00 55.84 110 MET A C 1
ATOM 859 O O . MET A 1 110 ? -2.980 -11.884 -3.362 1.00 55.84 110 MET A O 1
ATOM 863 N N . THR A 1 111 ? -2.112 -10.104 -4.405 1.00 53.59 111 THR A N 1
ATOM 864 C CA . THR A 1 111 ? -2.565 -9.150 -3.383 1.00 53.59 111 THR A CA 1
ATOM 865 C C . THR A 1 111 ? -4.066 -9.267 -3.114 1.00 53.59 111 THR A C 1
ATOM 867 O O . THR A 1 111 ? -4.476 -9.246 -1.960 1.00 53.59 111 THR A O 1
ATOM 870 N N . ASN A 1 112 ? -4.885 -9.466 -4.150 1.00 55.72 112 ASN A N 1
ATOM 871 C CA . ASN A 1 112 ? -6.326 -9.642 -3.975 1.00 55.72 112 ASN A CA 1
ATOM 872 C C . ASN A 1 112 ? -6.666 -10.912 -3.183 1.00 55.72 112 ASN A C 1
ATOM 874 O O . ASN A 1 112 ? -7.422 -10.8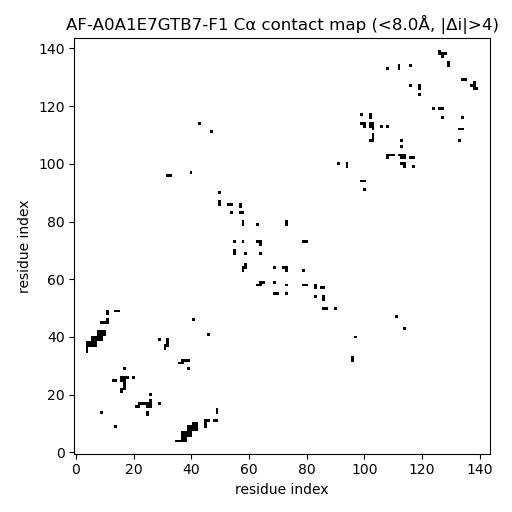28 -2.221 1.00 55.72 112 ASN A O 1
ATOM 878 N N . ASP A 1 113 ? -6.050 -12.049 -3.503 1.00 64.19 113 ASP A N 1
ATOM 879 C CA . ASP A 1 113 ? -6.336 -13.334 -2.850 1.00 64.19 113 ASP A CA 1
ATOM 880 C C . ASP A 1 113 ? -5.878 -13.359 -1.392 1.00 64.19 113 ASP A C 1
ATOM 882 O O . ASP A 1 113 ? -6.578 -13.853 -0.510 1.00 64.19 113 ASP A O 1
ATOM 886 N N . SER A 1 114 ? -4.711 -12.768 -1.128 1.00 58.19 114 SER A N 1
ATOM 887 C CA . SER A 1 114 ? -4.151 -12.635 0.221 1.00 58.19 114 SER A CA 1
ATOM 888 C C . SER A 1 114 ? -5.098 -11.884 1.142 1.00 58.19 114 SER A C 1
ATOM 890 O O . SER A 1 114 ? -5.218 -12.204 2.323 1.00 58.19 114 SER A O 1
ATOM 892 N N . VAL A 1 115 ? -5.769 -10.876 0.590 1.00 60.88 115 VAL A N 1
ATOM 893 C CA . VAL A 1 115 ? -6.650 -10.018 1.360 1.00 60.88 115 VAL A CA 1
ATOM 894 C C . VAL A 1 115 ? -8.065 -10.586 1.442 1.00 60.88 115 VAL A C 1
ATOM 896 O O . VAL A 1 115 ? -8.664 -10.506 2.507 1.00 60.88 115 VAL A O 1
ATOM 899 N N . VAL A 1 116 ? -8.564 -11.261 0.402 1.00 61.25 116 VAL A N 1
ATOM 900 C CA . VAL A 1 116 ? -9.784 -12.084 0.493 1.00 61.25 116 VAL A CA 1
ATOM 901 C C . VAL A 1 116 ? -9.651 -13.111 1.626 1.00 61.25 116 VAL A C 1
ATOM 903 O O . VAL A 1 116 ? -10.541 -13.227 2.468 1.00 61.25 116 VAL A O 1
ATOM 906 N N . LEU A 1 117 ? -8.500 -13.785 1.712 1.00 63.25 117 LEU A N 1
ATOM 907 C CA . LEU A 1 117 ? -8.189 -14.709 2.802 1.00 63.25 117 LEU A CA 1
ATOM 908 C C . LEU A 1 117 ? -8.086 -13.992 4.161 1.00 63.25 117 LEU A C 1
ATOM 910 O O . LEU A 1 117 ? -8.626 -14.483 5.150 1.00 63.25 117 LEU A O 1
ATOM 914 N N . ALA A 1 118 ? -7.442 -12.821 4.221 1.00 59.91 118 ALA A N 1
ATOM 915 C CA . ALA A 1 118 ? -7.345 -12.024 5.449 1.00 59.91 118 ALA A CA 1
ATOM 916 C C . ALA A 1 118 ? -8.723 -11.606 5.981 1.00 59.91 118 ALA A C 1
ATOM 918 O O . ALA A 1 118 ? -8.974 -11.676 7.184 1.00 59.91 118 ALA A O 1
ATOM 919 N N . THR A 1 119 ? -9.623 -11.185 5.090 1.00 58.31 119 THR A N 1
ATOM 920 C CA . THR A 1 119 ? -10.996 -10.806 5.426 1.00 58.31 119 THR A CA 1
ATOM 921 C C . THR A 1 119 ? -11.782 -12.002 5.948 1.00 58.31 119 THR A C 1
ATOM 923 O O . THR A 1 119 ? -12.410 -11.881 6.996 1.00 58.31 119 THR A O 1
ATOM 926 N N . ALA A 1 120 ? -11.700 -13.160 5.285 1.00 57.22 120 ALA A N 1
ATOM 927 C CA . ALA A 1 120 ? -12.369 -14.379 5.739 1.00 57.22 120 ALA A CA 1
ATOM 928 C C . ALA A 1 120 ? -11.915 -14.794 7.149 1.00 57.22 120 ALA A C 1
ATOM 930 O O . ALA A 1 120 ? -12.747 -15.002 8.029 1.00 57.22 120 ALA A O 1
ATOM 931 N N . LEU A 1 121 ? -10.601 -14.806 7.398 1.00 59.56 121 LEU A N 1
ATOM 932 C CA . LEU A 1 121 ? -10.038 -15.125 8.715 1.00 59.56 121 LEU A CA 1
ATOM 933 C C . LEU A 1 121 ? -10.475 -14.126 9.793 1.00 59.56 121 LEU A C 1
ATOM 935 O O . LEU A 1 121 ? -10.788 -14.514 10.914 1.00 59.56 121 LEU A O 1
ATOM 939 N N . ARG A 1 122 ? -10.522 -12.834 9.459 1.00 54.97 122 ARG A N 1
ATOM 940 C CA . ARG A 1 122 ? -10.880 -11.772 10.407 1.00 54.97 122 ARG A CA 1
ATOM 941 C C . ARG A 1 122 ? -12.365 -11.755 10.760 1.00 54.97 122 ARG A C 1
ATOM 943 O O . ARG A 1 122 ? -12.716 -11.322 11.852 1.00 54.97 122 ARG A O 1
ATOM 950 N N . LEU A 1 123 ? -13.215 -12.208 9.845 1.00 51.47 123 LEU A N 1
ATOM 951 C CA . LEU A 1 123 ? -14.648 -12.379 10.078 1.00 51.47 123 LEU A CA 1
ATOM 952 C C . LEU A 1 123 ? -14.979 -13.705 10.777 1.00 51.47 123 LEU A C 1
ATOM 954 O O . LEU A 1 123 ? -16.138 -13.920 11.111 1.00 51.47 123 LEU A O 1
ATOM 958 N N . GLY A 1 124 ? -13.989 -14.582 10.988 1.00 51.91 124 GLY A N 1
ATOM 959 C CA . GLY A 1 124 ? -14.225 -15.929 11.503 1.00 51.91 124 GLY A CA 1
ATOM 960 C C . GLY A 1 124 ? -15.071 -16.775 10.551 1.00 51.91 124 GLY A C 1
ATOM 961 O O . GLY A 1 124 ? -15.855 -17.594 11.008 1.00 51.91 124 GLY A O 1
ATOM 962 N N . ALA A 1 125 ? -14.968 -16.538 9.240 1.00 55.41 125 ALA A N 1
ATOM 963 C CA . ALA A 1 125 ? -15.760 -17.264 8.260 1.00 55.41 125 ALA A CA 1
ATOM 964 C C . ALA A 1 125 ? -15.371 -18.750 8.242 1.00 55.41 125 ALA A C 1
ATOM 966 O O . ALA A 1 125 ? -14.202 -19.083 8.046 1.00 55.41 125 ALA A O 1
ATOM 967 N N . ASP A 1 126 ? -16.363 -19.630 8.372 1.00 55.97 126 ASP A N 1
ATOM 968 C CA . ASP A 1 126 ? -16.158 -21.083 8.327 1.00 55.97 126 ASP A CA 1
ATOM 969 C C . ASP A 1 126 ? -15.804 -21.587 6.917 1.00 55.97 126 ASP A C 1
ATOM 971 O O . ASP A 1 126 ? -15.180 -22.637 6.757 1.00 55.97 126 ASP A O 1
ATOM 975 N N . VAL A 1 127 ? -16.202 -20.843 5.876 1.00 65.56 127 VAL A N 1
ATOM 976 C CA . VAL A 1 127 ? -16.035 -21.232 4.469 1.00 65.56 127 VAL A CA 1
ATOM 977 C C . VAL A 1 127 ? -15.609 -20.037 3.613 1.00 65.56 127 VAL A C 1
ATOM 979 O O . VAL A 1 127 ? -16.226 -18.973 3.653 1.00 65.56 127 VAL A O 1
ATOM 982 N N . LEU A 1 128 ? -14.586 -20.242 2.774 1.00 61.12 128 LEU A N 1
ATOM 983 C CA . LEU A 1 128 ? -14.160 -19.313 1.726 1.00 61.12 128 LEU A CA 1
ATOM 984 C C . LEU A 1 128 ? -14.410 -19.937 0.344 1.00 61.12 128 LEU A C 1
ATOM 986 O O . LEU A 1 128 ? -13.777 -20.927 -0.013 1.00 61.12 128 LEU A O 1
ATOM 990 N N . VAL A 1 129 ? -15.308 -19.343 -0.446 1.00 67.50 129 VAL A N 1
ATOM 991 C CA . VAL A 1 129 ? -15.646 -19.806 -1.804 1.00 67.50 129 VAL A CA 1
ATOM 992 C C . VAL A 1 129 ? -14.962 -18.914 -2.841 1.00 67.50 129 VAL A C 1
ATOM 994 O O . VAL A 1 129 ? -15.125 -17.696 -2.818 1.00 67.50 129 VAL A O 1
ATOM 997 N N . SER A 1 130 ? -14.194 -19.504 -3.759 1.00 60.75 130 SER A N 1
ATOM 998 C CA . SER A 1 130 ? -13.500 -18.781 -4.835 1.00 60.75 130 SER A CA 1
ATOM 999 C C . SER A 1 130 ? -13.239 -19.665 -6.059 1.00 60.75 130 SER A C 1
ATOM 1001 O O . SER A 1 130 ? -12.805 -20.809 -5.934 1.00 60.75 130 SER A O 1
ATOM 1003 N N . LEU A 1 131 ? -13.434 -19.123 -7.262 1.00 62.38 131 LEU A N 1
ATOM 1004 C CA . LEU A 1 131 ? -13.082 -19.812 -8.511 1.00 62.38 131 LEU A CA 1
ATOM 1005 C C . LEU A 1 131 ? -11.564 -19.831 -8.773 1.00 62.38 131 LEU A C 1
ATOM 1007 O O . LEU A 1 131 ? -11.103 -20.603 -9.618 1.00 62.38 131 LEU A O 1
ATOM 1011 N N . ASP A 1 132 ? -10.788 -19.041 -8.022 1.00 64.25 132 ASP A N 1
ATOM 1012 C CA . ASP A 1 132 ? -9.332 -18.983 -8.121 1.00 64.25 132 ASP A CA 1
ATOM 1013 C C . ASP A 1 132 ? -8.671 -20.232 -7.512 1.00 64.25 132 ASP A C 1
ATOM 1015 O O . ASP A 1 132 ? -8.872 -20.585 -6.343 1.00 64.25 132 ASP A O 1
ATOM 1019 N N . ALA A 1 133 ? -7.848 -20.907 -8.315 1.00 68.50 133 ALA A N 1
ATOM 1020 C CA . ALA A 1 133 ? -7.129 -22.107 -7.911 1.00 68.50 133 ALA A CA 1
ATOM 1021 C C . ALA A 1 133 ? -6.149 -21.863 -6.746 1.00 68.50 133 ALA A C 1
ATOM 1023 O O . ALA A 1 133 ? -5.963 -22.759 -5.920 1.00 68.50 133 ALA A O 1
ATOM 1024 N N . ALA A 1 134 ? -5.569 -20.666 -6.620 1.00 64.25 134 ALA A N 1
ATOM 1025 C CA . ALA A 1 134 ? -4.601 -20.330 -5.574 1.00 64.25 134 ALA A CA 1
ATOM 1026 C C . ALA A 1 134 ? -5.211 -20.350 -4.157 1.00 64.25 134 ALA A C 1
ATOM 1028 O O . ALA A 1 134 ? -4.497 -20.583 -3.169 1.00 64.25 134 ALA A O 1
ATOM 1029 N N . LEU A 1 135 ? -6.533 -20.164 -4.063 1.00 64.19 135 LEU A N 1
ATOM 1030 C CA . LEU A 1 135 ? -7.305 -20.173 -2.820 1.00 64.19 135 LEU A CA 1
ATOM 1031 C C . LEU A 1 135 ? -7.918 -21.545 -2.482 1.00 64.19 135 LEU A C 1
ATOM 1033 O O . LEU A 1 135 ? -8.372 -21.739 -1.356 1.00 64.19 135 LEU A O 1
ATOM 1037 N N . ARG A 1 136 ? -7.853 -22.536 -3.390 1.00 69.44 136 ARG A N 1
ATOM 1038 C CA . ARG A 1 136 ? -8.437 -23.888 -3.204 1.00 69.44 136 ARG A CA 1
ATOM 1039 C C . ARG A 1 136 ? -7.917 -24.680 -2.007 1.00 69.44 136 ARG A C 1
ATOM 1041 O O . ARG A 1 136 ? -8.605 -25.548 -1.488 1.00 69.44 136 ARG A O 1
ATOM 1048 N N . ARG A 1 137 ? -6.716 -24.362 -1.539 1.00 66.38 137 ARG A N 1
ATOM 1049 C CA . ARG A 1 137 ? -6.074 -25.011 -0.383 1.00 66.38 137 ARG A CA 1
ATOM 1050 C C . ARG A 1 137 ? -6.552 -24.506 0.983 1.00 66.38 137 ARG A C 1
ATOM 1052 O O . ARG A 1 137 ? -6.156 -25.078 1.989 1.00 66.38 137 ARG A O 1
ATOM 1059 N N . PHE A 1 138 ? -7.369 -23.453 1.025 1.00 64.94 138 PHE A N 1
ATOM 1060 C CA . PHE A 1 138 ? -7.937 -22.898 2.263 1.00 64.94 138 PHE A CA 1
ATOM 1061 C C . PHE A 1 138 ? -9.407 -23.307 2.462 1.00 64.94 138 PHE A C 1
ATOM 1063 O O . PHE A 1 138 ? -10.143 -22.649 3.189 1.00 64.94 138 PHE A O 1
ATOM 1070 N N . TYR A 1 139 ? -9.829 -24.386 1.794 1.00 59.31 139 TYR A N 1
ATOM 1071 C CA . TYR A 1 139 ? -11.186 -24.926 1.847 1.00 59.31 139 TYR A CA 1
ATOM 1072 C C . TYR A 1 139 ? -11.362 -25.957 2.965 1.00 59.31 139 TYR A C 1
ATOM 1074 O O . TYR A 1 139 ? -10.496 -26.804 3.183 1.00 59.31 139 TYR A O 1
ATOM 1082 N N . VAL A 1 140 ? -12.572 -25.988 3.527 1.00 40.75 140 VAL A N 1
ATOM 1083 C CA . VAL A 1 140 ? -13.221 -27.222 3.988 1.00 40.75 140 VAL A CA 1
ATOM 1084 C C . VAL A 1 140 ? -14.409 -27.478 3.054 1.00 40.75 140 VAL A C 1
ATOM 1086 O O . VAL A 1 140 ? -15.128 -26.551 2.684 1.00 40.75 140 VAL A O 1
ATOM 1089 N N . ARG A 1 141 ? -14.540 -28.723 2.578 1.00 35.66 141 ARG A N 1
ATOM 1090 C CA . ARG A 1 141 ? -15.499 -29.145 1.543 1.00 35.66 141 ARG A CA 1
ATOM 1091 C C . ARG A 1 141 ? -16.940 -28.788 1.923 1.00 35.66 141 ARG A C 1
ATOM 1093 O O . ARG A 1 141 ? -17.415 -29.238 2.959 1.00 35.66 141 ARG A O 1
ATOM 1100 N N . TYR A 1 142 ? -17.664 -28.142 1.012 1.00 30.06 142 TYR A N 1
ATOM 1101 C CA . TYR A 1 142 ? -19.096 -28.400 0.879 1.00 30.06 142 TYR A CA 1
ATOM 1102 C C . TYR A 1 142 ? -19.229 -29.634 -0.020 1.00 30.06 142 TYR A C 1
ATOM 1104 O O . TYR A 1 142 ? -18.905 -29.576 -1.206 1.00 30.06 142 TYR A O 1
ATOM 1112 N N . ALA A 1 143 ? -19.582 -30.775 0.571 1.00 31.30 143 ALA A N 1
ATOM 1113 C CA . ALA A 1 143 ? -20.051 -31.931 -0.180 1.00 31.30 143 ALA A CA 1
ATOM 1114 C C . ALA A 1 143 ? -21.526 -31.675 -0.510 1.00 31.30 143 ALA A C 1
ATOM 1116 O O . ALA A 1 143 ? -22.352 -31.612 0.399 1.00 31.30 143 ALA A O 1
ATOM 1117 N N . GLY A 1 144 ? -21.811 -31.450 -1.789 1.00 35.03 144 GLY A N 1
ATOM 1118 C CA . GLY A 1 144 ? -23.132 -31.645 -2.378 1.00 35.03 144 GLY A CA 1
ATOM 1119 C C . GLY A 1 144 ? -23.071 -32.888 -3.242 1.00 35.03 144 GLY A C 1
ATOM 1120 O O . GLY A 1 144 ? -22.068 -32.996 -3.987 1.00 35.03 144 GLY A O 1
#

Foldseek 3Di:
DDDPQAEDEDALVLVVCLVVVVDPVSVVVLVCLQVSSHPYDYDPVRLVVNLVVLLLVQCVVVVVADDPPSVVSVVVPVVSSVVDCPSVVVSVVVCVSPPFCPQCVVQVDDPVLSRLVRVCVVVVPPADDDPDPSCVVVGDDPDD

Sequence (144 aa):
MVDPTCLCVIDTNVLLYAEQGLSAQAQRLLRRCSTGKLIGIFPQSVWQNLTHKLMLAEAVMLGRISGRYPAVQLTQKPDAVKKLTIYQEKIAALQKLCLGFELQRKYGLMTNDSVVLATALRLGADVLVSLDAALRRFYVRYAG

Solvent-accessible surface area (backbone atoms only — not comparable to full-atom values): 8659 Å² total; per-residue (Å²): 136,79,80,82,57,54,78,41,81,50,57,40,67,49,54,51,30,28,76,70,67,75,28,71,66,38,39,49,51,52,52,33,33,70,69,67,71,24,43,71,42,69,52,70,70,26,54,52,54,42,53,53,52,38,46,52,51,47,37,40,74,70,67,75,39,70,81,84,62,48,68,65,56,45,70,76,33,61,75,58,56,74,69,66,52,68,45,56,54,54,50,50,57,56,23,78,70,53,83,63,64,71,50,22,75,73,66,75,41,56,74,68,55,19,41,56,53,45,51,37,62,74,70,65,52,89,67,68,89,70,94,51,73,90,58,60,84,70,54,67,84,83,85,128

Radius of gyration: 17.56 Å; Cα contacts (8 Å, |Δi|>4): 122; chains: 1; bounding box: 35×51×53 Å

Mean predicted aligned error: 11.85 Å